Protein AF-A0AAV2S1J2-F1 (afdb_monomer_lite)

Organism: Meganyctiphanes norvegica (NCBI:txid48144)

Sequence (175 aa):
LEMDEVKVTEVNVKSIGHRSKNILDTFFTLQKNHYTEIGCVKQPHLNSDPFLYNLKIVNKKKTDKTVNIRIFLAPIEDENNKKLSLEEQRTLWTIMDRFTVALHPGSNTIKRSSCLSSITVEKPYTLDQIYKQIQRMFNLDSSECNTSKQKCGDHGECSPSCKPNEKEISGDCPG

Radius of gyration: 26.39 Å; chains: 1; bounding box: 43×40×87 Å

InterPro domains:
  IPR005203 Hemocyanin, C-terminal [PF03723] (36-153)
  IPR013788 Hemocyanin/hexamerin [PTHR11511] (2-153)
  IPR014756 Immunoglobulin E-set [SSF81296] (2-142)
  IPR037020 Hemocyanin, C-terminal domain superfamily [G3DSA:2.60.40.1520] (1-155)

Foldseek 3Di:
DDDPQKDWDDKWKAFPVDPDIPDKDKDWDFDWDQDPPPGIDTDTDIDTGKMKIKIKMAGQDQAKDKDKDWDWDWDQADPVRHGDDPVRRVVRIDTQAIDIDIDHHTIDIDMDISVVGPPDDDDDDDPVRVVVVVCVVVVVPPPPPPPPDDDDDPPDDDDDDDDDDDDDDDDDDDD

Secondary structure (DSSP, 8-state):
---TTEEEEEEEEEESS-SSTT---EEEEEEEEEETTTEEEEEEEEEE--EEEEEEEEE-SSS-EEEEEEEEE--SB-TT-PBPPHHHHHHT-EEEEEEEEEEPSEEEEEEEEGGG-SSSPPPPPPHHHHHHHHHHHTT--------S-----SS--------------------

Structure (mmCIF, N/CA/C/O backbone):
data_AF-A0AAV2S1J2-F1
#
_entry.id   AF-A0AAV2S1J2-F1
#
loop_
_atom_site.group_PDB
_atom_site.id
_atom_site.type_symbol
_atom_site.label_atom_id
_atom_site.label_alt_id
_atom_site.label_comp_id
_atom_site.label_asym_id
_atom_site.label_entity_id
_atom_site.label_seq_id
_atom_site.pdbx_PDB_ins_code
_atom_site.Cartn_x
_atom_site.Cartn_y
_atom_site.Cartn_z
_atom_site.occupancy
_atom_site.B_iso_or_equiv
_atom_site.auth_seq_id
_atom_site.auth_comp_id
_atom_site.auth_asym_id
_atom_site.auth_atom_id
_atom_site.pdbx_PDB_model_num
ATOM 1 N N . LEU A 1 1 ? 3.759 8.650 19.131 1.00 57.81 1 LEU A N 1
ATOM 2 C CA . LEU A 1 1 ? 2.770 9.337 18.267 1.00 57.81 1 LEU A CA 1
ATOM 3 C C . LEU A 1 1 ? 1.495 8.517 18.329 1.00 57.81 1 LEU A C 1
ATOM 5 O O . LEU A 1 1 ? 1.319 7.624 17.512 1.00 57.81 1 LEU A O 1
ATOM 9 N N . GLU A 1 2 ? 0.673 8.741 19.347 1.00 69.62 2 GLU A N 1
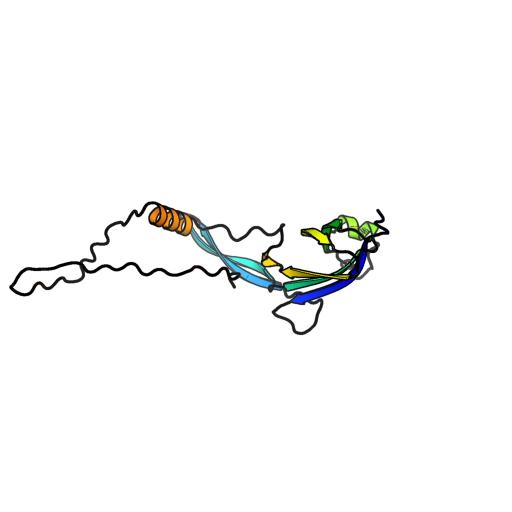ATOM 10 C CA . GLU A 1 2 ? -0.585 8.012 19.510 1.00 69.62 2 GLU A CA 1
ATOM 11 C C . GLU A 1 2 ? -1.750 8.936 19.152 1.00 69.62 2 GLU A C 1
ATOM 13 O O . GLU A 1 2 ? -1.736 10.128 19.461 1.00 69.62 2 GLU A O 1
ATOM 18 N N . MET A 1 3 ? -2.721 8.401 18.415 1.00 77.00 3 MET A N 1
ATOM 19 C CA . MET A 1 3 ? -3.995 9.056 18.137 1.00 77.00 3 MET A CA 1
ATOM 20 C C . MET A 1 3 ? -5.097 8.178 18.727 1.00 77.00 3 MET A C 1
ATOM 22 O O . MET A 1 3 ? -5.785 7.476 17.994 1.00 77.00 3 MET A O 1
ATOM 26 N N . ASP A 1 4 ? -5.281 8.225 20.045 1.00 78.19 4 ASP A N 1
ATOM 27 C CA . ASP A 1 4 ? -6.157 7.314 20.814 1.00 78.19 4 ASP A CA 1
ATOM 28 C C . ASP A 1 4 ? -7.604 7.233 20.291 1.00 78.19 4 ASP A C 1
ATOM 30 O O . ASP A 1 4 ? -8.324 6.236 20.457 1.00 78.19 4 ASP A O 1
ATOM 34 N N . GLU A 1 5 ? -8.029 8.307 19.631 1.00 88.12 5 GLU A N 1
ATOM 35 C CA . GLU A 1 5 ? -9.364 8.526 19.086 1.00 88.12 5 GLU A CA 1
ATOM 36 C C . GLU A 1 5 ? -9.607 7.854 17.731 1.00 88.12 5 GLU A C 1
ATOM 38 O O . GLU A 1 5 ? -10.762 7.638 17.367 1.00 88.12 5 GLU A O 1
ATOM 43 N N . VAL A 1 6 ? -8.556 7.545 16.966 1.00 91.62 6 VAL A N 1
ATOM 44 C CA . VAL A 1 6 ? -8.666 6.968 15.619 1.00 91.62 6 VAL A CA 1
ATOM 45 C C . VAL A 1 6 ? -7.902 5.657 15.587 1.00 91.62 6 VAL A C 1
ATOM 47 O O . VAL A 1 6 ? -6.684 5.633 15.716 1.00 91.62 6 VAL A O 1
ATOM 50 N N . LYS A 1 7 ? -8.621 4.553 15.384 1.00 93.50 7 LYS A N 1
ATOM 51 C CA . LYS A 1 7 ? -8.031 3.214 15.348 1.00 93.50 7 LYS A CA 1
ATOM 52 C C . LYS A 1 7 ? -8.174 2.607 13.962 1.00 93.50 7 LYS A C 1
ATOM 54 O O . LYS A 1 7 ? -9.289 2.441 13.475 1.00 93.50 7 LYS A O 1
ATOM 59 N N . VAL A 1 8 ? -7.056 2.218 13.357 1.00 94.19 8 VAL A N 1
ATOM 60 C CA . VAL A 1 8 ? -7.068 1.349 12.175 1.00 94.19 8 VAL A CA 1
ATOM 61 C C . VAL A 1 8 ? -7.365 -0.072 12.646 1.00 94.19 8 VAL A C 1
ATOM 63 O O . VAL A 1 8 ? -6.673 -0.593 13.518 1.00 94.19 8 VAL A O 1
ATOM 66 N N . THR A 1 9 ? -8.433 -0.674 12.132 1.00 94.50 9 THR A N 1
ATOM 67 C CA . THR A 1 9 ? -8.872 -2.021 12.527 1.00 94.50 9 THR A CA 1
ATOM 68 C C . THR A 1 9 ? -8.518 -3.078 11.496 1.00 94.50 9 THR A C 1
ATOM 70 O O . THR A 1 9 ? -8.318 -4.229 11.866 1.00 94.50 9 THR A O 1
ATOM 73 N N . GLU A 1 10 ? -8.433 -2.709 10.218 1.00 95.38 10 GLU A N 1
ATOM 74 C CA . GLU A 1 10 ? -8.149 -3.652 9.139 1.00 95.38 10 GLU A CA 1
ATOM 75 C C . GLU A 1 10 ? -7.441 -2.948 7.981 1.00 95.38 10 GLU A C 1
ATOM 77 O O . GLU A 1 10 ? -7.804 -1.828 7.610 1.00 95.38 10 GLU A O 1
ATOM 82 N N . VAL A 1 11 ? -6.463 -3.630 7.386 1.00 95.50 11 VAL A N 1
ATOM 83 C CA . VAL A 1 11 ? -5.767 -3.206 6.170 1.00 95.50 11 VAL A CA 1
ATOM 84 C C . VAL A 1 11 ? -5.686 -4.411 5.247 1.00 95.50 11 VAL A C 1
ATOM 86 O O . VAL A 1 11 ? -5.142 -5.444 5.624 1.00 95.50 11 VAL A O 1
ATOM 89 N N . ASN A 1 12 ? -6.231 -4.283 4.040 1.00 94.94 12 ASN A N 1
ATOM 90 C CA . ASN A 1 12 ? -6.077 -5.287 2.993 1.00 94.94 12 ASN A CA 1
ATOM 91 C C . ASN A 1 12 ? -5.699 -4.625 1.682 1.00 94.94 12 ASN A C 1
ATOM 93 O O . ASN A 1 12 ? -6.197 -3.544 1.360 1.00 94.94 12 ASN A O 1
ATOM 97 N N . VAL A 1 13 ? -4.933 -5.340 0.873 1.00 94.25 13 VAL A N 1
ATOM 98 C CA . VAL A 1 13 ? -4.633 -4.949 -0.501 1.00 94.25 13 VAL A CA 1
ATOM 99 C C . VAL A 1 13 ? -5.192 -6.001 -1.445 1.00 94.25 13 VAL A C 1
ATOM 101 O O . VAL A 1 13 ? -5.065 -7.199 -1.197 1.00 94.25 13 VAL A O 1
ATOM 104 N N . LYS A 1 14 ? -5.860 -5.566 -2.510 1.00 93.38 14 LYS A N 1
ATOM 105 C CA . LYS A 1 14 ? -6.352 -6.453 -3.566 1.00 93.38 14 LYS A CA 1
ATOM 106 C C . LYS A 1 14 ? -5.748 -6.022 -4.897 1.00 93.38 14 LYS A C 1
ATOM 108 O O . LYS A 1 14 ? -6.090 -4.943 -5.372 1.00 93.38 14 LYS A O 1
ATOM 113 N N . SER A 1 15 ? -4.879 -6.850 -5.467 1.00 91.31 15 SER A N 1
ATOM 114 C CA . SER A 1 15 ? -4.407 -6.696 -6.847 1.00 91.31 15 SER A CA 1
ATOM 115 C C . SER A 1 15 ? -5.490 -7.155 -7.829 1.00 91.31 15 SER A C 1
ATOM 117 O O . SER A 1 15 ? -6.281 -8.044 -7.503 1.00 91.31 15 SER A O 1
ATOM 119 N N . ILE A 1 16 ? -5.556 -6.546 -9.013 1.00 85.25 16 ILE A N 1
ATOM 120 C CA . ILE A 1 16 ? -6.428 -7.012 -10.102 1.00 85.25 16 ILE A CA 1
ATOM 121 C C . ILE A 1 16 ? -5.911 -8.339 -10.681 1.00 85.25 16 ILE A C 1
ATOM 123 O O . ILE A 1 16 ? -6.722 -9.205 -11.010 1.00 85.25 16 ILE A O 1
ATOM 127 N N . GLY A 1 17 ? -4.588 -8.527 -10.738 1.00 76.38 17 GLY A N 1
ATOM 128 C CA . GLY A 1 17 ? -3.948 -9.724 -11.298 1.00 76.38 17 GLY A CA 1
ATOM 129 C C . GLY A 1 17 ? -4.061 -10.982 -10.436 1.00 76.38 17 GLY A C 1
ATOM 130 O O . GLY A 1 17 ? -3.911 -12.095 -10.940 1.00 76.38 17 GLY A O 1
ATOM 131 N N . HIS A 1 18 ? -4.411 -10.840 -9.151 1.00 79.81 18 HIS A N 1
ATOM 132 C CA . HIS A 1 18 ? -4.350 -11.938 -8.189 1.00 79.81 18 HIS A CA 1
ATOM 133 C C . HIS A 1 18 ? -5.669 -12.166 -7.436 1.00 79.81 18 HIS A C 1
ATOM 135 O O . HIS A 1 18 ? -6.348 -11.234 -7.002 1.00 79.81 18 HIS A O 1
ATOM 141 N N . ARG A 1 19 ? -6.041 -13.439 -7.220 1.00 80.62 19 ARG A N 1
ATOM 142 C CA . ARG A 1 19 ? -7.260 -13.796 -6.459 1.00 80.62 19 ARG A CA 1
ATOM 143 C C . ARG A 1 19 ? -7.080 -13.636 -4.949 1.00 80.62 19 ARG A C 1
ATOM 145 O O . ARG A 1 19 ? -8.028 -13.267 -4.253 1.00 80.62 19 ARG A O 1
ATOM 152 N N . SER A 1 20 ? -5.883 -13.926 -4.444 1.00 88.62 20 SER A N 1
ATOM 153 C CA . SER A 1 20 ? -5.552 -13.792 -3.021 1.00 88.62 20 SER A CA 1
ATOM 154 C C . SER A 1 20 ? -5.288 -12.335 -2.652 1.00 88.62 20 SER A C 1
ATOM 156 O O . SER A 1 20 ? -4.696 -11.586 -3.425 1.00 88.62 20 SER A O 1
ATOM 158 N N . LYS A 1 21 ? -5.705 -11.947 -1.445 1.00 89.06 21 LYS A N 1
ATOM 159 C CA . LYS A 1 21 ? -5.411 -10.628 -0.874 1.00 89.06 21 LYS A CA 1
ATOM 160 C C . LYS A 1 21 ? -3.943 -10.539 -0.448 1.00 89.06 21 LYS A C 1
ATOM 162 O O . LYS A 1 21 ? -3.332 -11.554 -0.131 1.00 89.06 21 LYS A O 1
ATOM 167 N N . ASN A 1 22 ? -3.440 -9.312 -0.350 1.00 92.88 22 ASN A N 1
ATOM 168 C CA . ASN A 1 22 ? -2.124 -8.953 0.187 1.00 92.88 22 ASN A CA 1
ATOM 169 C C . ASN A 1 22 ? -0.935 -9.498 -0.620 1.00 92.88 22 ASN A C 1
ATOM 171 O O . ASN A 1 22 ? 0.147 -9.679 -0.073 1.00 92.88 22 ASN A O 1
ATOM 175 N N . ILE A 1 23 ? -1.142 -9.724 -1.918 1.00 91.50 23 ILE A N 1
ATOM 176 C CA . ILE A 1 23 ? -0.094 -10.046 -2.887 1.00 91.50 23 ILE A CA 1
ATOM 177 C C . ILE A 1 23 ? -0.136 -8.972 -3.974 1.00 91.50 23 ILE A C 1
ATOM 179 O O . ILE A 1 23 ? -1.217 -8.608 -4.448 1.00 91.50 23 ILE A O 1
ATOM 183 N N . LEU A 1 24 ? 1.037 -8.430 -4.295 1.00 90.12 24 LEU A N 1
ATOM 184 C CA . LEU A 1 24 ? 1.245 -7.449 -5.352 1.00 90.12 24 LEU A CA 1
ATOM 185 C C . LEU A 1 24 ? 2.160 -8.067 -6.398 1.00 90.12 24 LEU A C 1
ATOM 187 O O . LEU A 1 24 ? 3.273 -8.475 -6.070 1.00 90.12 24 LEU A O 1
ATOM 191 N N . ASP A 1 25 ? 1.689 -8.099 -7.637 1.00 88.50 25 ASP A N 1
ATOM 192 C CA . ASP A 1 25 ? 2.444 -8.642 -8.756 1.00 88.50 25 ASP A CA 1
ATOM 193 C C . ASP A 1 25 ? 3.202 -7.518 -9.460 1.00 88.50 25 ASP A C 1
ATOM 195 O O . ASP A 1 25 ? 2.657 -6.442 -9.734 1.00 88.50 25 ASP A O 1
ATOM 199 N N . THR A 1 26 ? 4.480 -7.773 -9.733 1.00 89.94 26 THR A N 1
ATOM 200 C CA . THR A 1 26 ? 5.347 -6.883 -10.503 1.00 89.94 26 THR A CA 1
ATOM 201 C C . THR A 1 26 ? 5.880 -7.603 -11.730 1.00 89.94 26 THR A C 1
ATOM 203 O O . THR A 1 26 ? 6.086 -8.817 -11.732 1.00 89.94 26 THR A O 1
ATOM 206 N N . PHE A 1 27 ? 6.073 -6.854 -12.807 1.00 90.94 27 PHE A N 1
ATOM 207 C CA . PHE A 1 27 ? 6.514 -7.384 -14.089 1.00 90.94 27 PHE A CA 1
ATOM 208 C C . PHE A 1 27 ? 7.323 -6.341 -14.848 1.00 90.94 27 PHE A C 1
ATOM 210 O O . PHE A 1 27 ? 7.201 -5.140 -14.618 1.00 90.94 27 PHE A O 1
ATOM 217 N N . PHE A 1 28 ? 8.155 -6.794 -15.781 1.00 91.38 28 PHE A N 1
ATOM 218 C CA . PHE A 1 28 ? 8.891 -5.892 -16.659 1.00 91.38 28 PHE A CA 1
ATOM 219 C C . PHE A 1 28 ? 8.092 -5.616 -17.930 1.00 91.38 28 PHE A C 1
ATOM 221 O O . PHE A 1 28 ? 7.668 -6.531 -18.632 1.00 91.38 28 PHE A O 1
ATOM 228 N N . THR A 1 29 ? 7.932 -4.336 -18.247 1.00 90.00 29 THR A N 1
ATOM 229 C CA . THR A 1 29 ? 7.369 -3.859 -19.513 1.00 90.00 29 THR A CA 1
ATOM 230 C C . THR A 1 29 ? 8.455 -3.220 -20.359 1.00 90.00 29 THR A C 1
ATOM 232 O O . THR A 1 29 ? 9.423 -2.677 -19.837 1.00 90.00 29 THR A O 1
ATOM 235 N N . LEU A 1 30 ? 8.322 -3.277 -21.682 1.00 88.19 30 LEU A N 1
ATOM 236 C CA . LEU A 1 30 ? 9.242 -2.575 -22.572 1.00 88.19 30 LEU A CA 1
ATOM 237 C C . LEU A 1 30 ? 8.735 -1.156 -22.812 1.00 88.19 30 LEU A C 1
ATOM 239 O O . LEU A 1 30 ? 7.791 -0.941 -23.573 1.00 88.19 30 LEU A O 1
ATOM 243 N N . GLN A 1 31 ? 9.396 -0.178 -22.203 1.00 84.44 31 GLN A N 1
ATOM 244 C CA . GLN A 1 31 ? 9.141 1.225 -22.478 1.00 84.44 31 GLN A CA 1
ATOM 245 C C . GLN A 1 31 ? 9.914 1.654 -23.728 1.00 84.44 31 GLN A C 1
ATOM 247 O O . GLN A 1 31 ? 11.122 1.441 -23.846 1.00 84.44 31 GLN A O 1
ATOM 252 N N . LYS A 1 32 ? 9.205 2.259 -24.685 1.00 82.12 32 LYS A N 1
ATOM 253 C CA . LYS A 1 32 ? 9.799 2.837 -25.893 1.00 82.12 32 LYS A CA 1
ATOM 254 C C . LYS A 1 32 ? 10.190 4.286 -25.612 1.00 82.12 32 LYS A C 1
ATOM 256 O O . LYS A 1 32 ? 9.311 5.126 -25.436 1.00 82.12 32 LYS A O 1
ATOM 261 N N . ASN A 1 33 ? 11.486 4.563 -25.625 1.00 76.94 33 ASN A N 1
ATOM 262 C CA . ASN A 1 33 ? 12.043 5.900 -25.461 1.00 76.94 33 ASN A CA 1
ATOM 263 C C . ASN A 1 33 ? 12.553 6.394 -26.820 1.00 76.94 33 ASN A C 1
ATOM 265 O O . ASN A 1 33 ? 13.277 5.683 -27.522 1.00 76.94 33 ASN A O 1
ATOM 269 N N . HIS A 1 34 ? 12.109 7.584 -27.224 1.00 71.44 34 HIS A N 1
ATOM 270 C CA . HIS A 1 34 ? 12.525 8.210 -28.475 1.00 71.44 34 HIS A CA 1
ATOM 271 C C . HIS A 1 34 ? 13.699 9.141 -28.183 1.00 71.44 34 HIS A C 1
ATOM 273 O O . HIS A 1 34 ? 13.538 10.110 -27.446 1.00 71.44 34 HIS A O 1
ATOM 279 N N . TYR A 1 35 ? 14.861 8.853 -28.762 1.00 72.94 35 TYR A N 1
ATOM 280 C CA . TYR A 1 35 ? 16.018 9.738 -28.705 1.00 72.94 35 TYR A CA 1
ATOM 281 C C . TYR A 1 35 ? 16.157 10.385 -30.076 1.00 72.94 35 TYR A C 1
ATOM 283 O O . TYR A 1 35 ? 16.272 9.686 -31.088 1.00 72.94 35 TYR A O 1
ATOM 291 N N . THR A 1 36 ? 16.079 11.714 -30.124 1.00 59.66 36 THR A N 1
ATOM 292 C CA . THR A 1 36 ? 16.262 12.460 -31.370 1.00 59.66 36 THR A CA 1
ATOM 293 C C . THR A 1 36 ? 17.625 12.101 -31.964 1.00 59.66 36 THR A C 1
ATOM 295 O O . THR A 1 36 ? 18.615 12.036 -31.241 1.00 59.66 36 THR A O 1
ATOM 298 N N . GLU A 1 37 ? 17.630 11.803 -33.266 1.00 61.19 37 GLU A N 1
ATOM 299 C CA . GLU A 1 37 ? 18.779 11.388 -34.099 1.00 61.19 37 GLU A CA 1
ATOM 300 C C . GLU A 1 37 ? 19.235 9.916 -33.992 1.00 61.19 37 GLU A C 1
ATOM 302 O O . GLU A 1 37 ? 19.789 9.394 -34.955 1.00 61.19 37 GLU A O 1
ATOM 307 N N . ILE A 1 38 ? 18.931 9.199 -32.903 1.00 64.44 38 ILE A N 1
ATOM 308 C CA . ILE A 1 38 ? 19.388 7.802 -32.682 1.00 64.44 38 ILE A CA 1
ATOM 309 C C . ILE A 1 38 ? 18.273 6.774 -32.966 1.00 64.44 38 ILE A C 1
ATOM 311 O O . ILE A 1 38 ? 18.531 5.596 -33.220 1.00 64.44 38 ILE A O 1
ATOM 315 N N . GLY A 1 39 ? 17.014 7.218 -32.967 1.00 73.00 39 GLY A N 1
ATOM 316 C CA . GLY A 1 39 ? 15.846 6.366 -33.171 1.00 73.00 39 GLY A CA 1
ATOM 317 C C . GLY A 1 39 ? 15.201 5.915 -31.859 1.00 73.00 39 GLY A C 1
ATOM 318 O O . GLY A 1 39 ? 15.403 6.487 -30.788 1.00 73.00 39 GLY A O 1
ATOM 319 N N . CYS A 1 40 ? 14.333 4.907 -31.944 1.00 79.12 40 CYS A N 1
ATOM 320 C CA . CYS A 1 40 ? 13.563 4.432 -30.797 1.00 79.12 40 CYS A CA 1
ATOM 321 C C . CYS A 1 40 ? 14.247 3.247 -30.116 1.00 79.12 40 CYS A C 1
ATOM 323 O O . CYS A 1 40 ? 14.389 2.189 -30.728 1.00 79.12 40 CYS A O 1
ATOM 325 N N . VAL A 1 41 ? 14.556 3.380 -28.827 1.00 84.75 41 VAL A N 1
ATOM 326 C CA . VAL A 1 41 ? 15.119 2.296 -28.012 1.00 84.75 41 VAL A CA 1
ATOM 327 C C . VAL A 1 41 ? 14.030 1.732 -27.101 1.00 84.75 41 VAL A C 1
ATOM 329 O O . VAL A 1 41 ? 13.258 2.480 -26.500 1.00 84.75 41 VAL A O 1
ATOM 332 N N . LYS A 1 42 ? 13.938 0.401 -27.014 1.00 87.06 42 LYS A N 1
ATOM 333 C CA . LYS A 1 42 ? 13.061 -0.291 -26.060 1.00 87.06 42 LYS A CA 1
ATOM 334 C C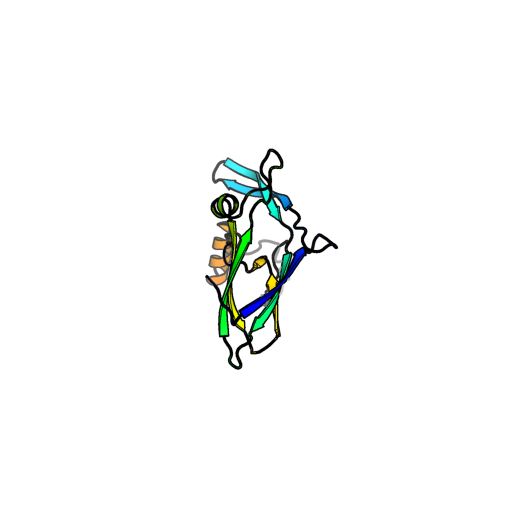 . LYS A 1 42 ? 13.886 -0.693 -24.845 1.00 87.06 42 LYS A C 1
ATOM 336 O O . LYS A 1 42 ? 14.857 -1.427 -24.999 1.00 87.06 42 LYS A O 1
ATOM 341 N N . GLN A 1 43 ? 13.499 -0.232 -23.663 1.00 88.19 43 GLN A N 1
ATOM 342 C CA . GLN A 1 43 ? 14.178 -0.557 -22.410 1.00 88.19 43 GLN A CA 1
ATOM 343 C C . GLN A 1 43 ? 13.208 -1.257 -21.453 1.00 88.19 43 GLN A C 1
ATOM 345 O O . GLN A 1 43 ? 12.043 -0.855 -21.382 1.00 88.19 43 GLN A O 1
ATOM 350 N N . PRO A 1 44 ? 13.650 -2.303 -20.734 1.00 92.00 44 PRO A N 1
ATOM 351 C CA . PRO A 1 44 ? 12.836 -2.917 -19.697 1.00 92.00 44 PRO A CA 1
ATOM 352 C C . PRO A 1 44 ? 12.622 -1.925 -18.550 1.00 92.00 44 PRO A C 1
ATOM 354 O O . PRO A 1 44 ? 13.557 -1.278 -18.083 1.00 92.00 44 PRO A O 1
ATOM 357 N N . HIS A 1 45 ? 11.381 -1.821 -18.099 1.00 89.25 45 HIS A N 1
ATOM 358 C CA . HIS A 1 45 ? 10.943 -0.966 -17.010 1.00 89.25 45 HIS A CA 1
ATOM 359 C C . HIS A 1 45 ? 10.082 -1.782 -16.051 1.00 89.25 45 HIS A C 1
ATOM 361 O O . HIS A 1 45 ? 9.205 -2.531 -16.489 1.00 89.25 45 HIS A O 1
ATOM 367 N N . LEU A 1 46 ? 10.346 -1.655 -14.752 1.00 89.81 46 LEU A N 1
ATOM 368 C CA . LEU A 1 46 ? 9.569 -2.338 -13.725 1.00 89.81 46 LEU A CA 1
ATOM 369 C C . LEU A 1 46 ? 8.171 -1.720 -13.643 1.00 89.81 46 LEU A C 1
ATOM 371 O O . LEU A 1 46 ? 8.031 -0.504 -13.582 1.00 89.81 46 LEU A O 1
ATOM 375 N N . ASN A 1 47 ? 7.149 -2.562 -13.627 1.00 89.81 47 ASN A N 1
ATOM 376 C CA . ASN A 1 47 ? 5.754 -2.173 -13.507 1.00 89.81 47 ASN A CA 1
ATOM 377 C C . ASN A 1 47 ? 5.029 -3.098 -12.518 1.00 89.81 47 ASN A C 1
ATOM 379 O O . ASN A 1 47 ? 5.573 -4.119 -12.093 1.00 89.81 47 ASN A O 1
ATOM 383 N N . SER A 1 48 ? 3.807 -2.735 -12.145 1.00 89.75 48 SER A N 1
ATOM 384 C CA . SER A 1 48 ? 2.956 -3.506 -11.241 1.00 89.75 48 SER A CA 1
ATOM 385 C C . SER A 1 48 ? 1.515 -3.526 -11.716 1.00 89.75 48 SER A C 1
ATOM 387 O O . SER A 1 48 ? 1.043 -2.545 -12.293 1.00 89.75 48 SER A O 1
ATOM 389 N N . ASP A 1 49 ? 0.789 -4.587 -11.378 1.00 90.50 49 ASP A N 1
ATOM 390 C CA . ASP A 1 49 ? -0.652 -4.617 -11.614 1.00 90.50 49 ASP A CA 1
ATOM 391 C C . ASP A 1 49 ? -1.362 -3.551 -10.769 1.00 90.50 49 ASP A C 1
ATOM 393 O O . ASP A 1 49 ? -0.954 -3.286 -9.631 1.00 90.50 49 ASP A O 1
ATOM 397 N N . PRO A 1 50 ? -2.455 -2.944 -11.266 1.00 91.38 50 PRO A N 1
ATOM 398 C CA . PRO A 1 50 ? -3.235 -2.030 -10.452 1.00 91.38 50 PRO A CA 1
ATOM 399 C C . PRO A 1 50 ? -3.802 -2.748 -9.223 1.00 91.38 50 PRO A C 1
ATOM 401 O O . PRO A 1 50 ? -4.279 -3.886 -9.293 1.00 91.38 50 PRO A O 1
ATOM 404 N N . PHE A 1 51 ? -3.790 -2.065 -8.081 1.00 92.81 51 PHE A N 1
ATOM 405 C CA . PHE A 1 51 ? -4.256 -2.622 -6.816 1.00 92.81 51 PHE A CA 1
ATOM 406 C C . PHE A 1 51 ? -5.100 -1.623 -6.024 1.00 92.81 51 PHE A C 1
ATOM 408 O O . PHE A 1 51 ? -5.060 -0.411 -6.235 1.00 92.81 51 PHE A O 1
ATOM 415 N N . LEU A 1 52 ? -5.891 -2.148 -5.088 1.00 94.12 52 LEU A N 1
ATOM 416 C CA . LEU A 1 52 ? -6.817 -1.392 -4.253 1.00 94.12 52 LEU A CA 1
ATOM 417 C C . LEU A 1 52 ? -6.516 -1.617 -2.768 1.00 94.12 52 LEU A C 1
ATOM 419 O O . LEU A 1 52 ? -6.613 -2.746 -2.274 1.00 94.12 52 LEU A O 1
ATOM 423 N N . TYR A 1 53 ? -6.241 -0.538 -2.038 1.00 95.25 53 TYR A N 1
ATOM 424 C CA . TYR A 1 53 ? -6.229 -0.552 -0.579 1.00 95.25 53 TYR A CA 1
ATOM 425 C C . TYR A 1 53 ? -7.660 -0.538 -0.045 1.00 95.25 53 TYR A C 1
ATOM 427 O O . TYR A 1 53 ? -8.473 0.296 -0.443 1.00 95.25 53 TYR A O 1
ATOM 435 N N . ASN A 1 54 ? -7.952 -1.434 0.892 1.00 95.81 54 ASN A N 1
ATOM 436 C CA . ASN A 1 54 ? -9.181 -1.458 1.672 1.00 95.81 54 ASN A CA 1
ATOM 437 C C . ASN A 1 54 ? -8.810 -1.276 3.144 1.00 95.81 54 ASN A C 1
ATOM 439 O O . ASN A 1 54 ? -8.272 -2.192 3.771 1.00 95.81 54 ASN A O 1
ATOM 443 N N . LEU A 1 55 ? -9.092 -0.092 3.677 1.00 96.38 55 LEU A N 1
ATOM 444 C CA . LEU A 1 55 ? -8.784 0.285 5.053 1.00 96.38 55 LEU A CA 1
ATOM 445 C C . LEU A 1 55 ? -10.086 0.375 5.845 1.00 96.38 55 LEU A C 1
ATOM 447 O O . LEU A 1 55 ? -11.022 1.049 5.409 1.00 96.38 55 LEU A O 1
ATOM 451 N N . LYS A 1 56 ? -10.143 -0.255 7.018 1.00 96.69 56 LYS A N 1
ATOM 452 C CA . LYS A 1 56 ? -11.200 0.004 8.001 1.00 96.69 56 LYS A CA 1
ATOM 453 C C . LYS A 1 56 ? -10.633 0.816 9.149 1.00 96.69 56 LYS A C 1
ATOM 455 O O . LYS A 1 56 ? -9.651 0.423 9.781 1.00 96.69 56 LYS A O 1
ATOM 460 N N . ILE A 1 57 ? -11.257 1.959 9.399 1.00 96.31 57 ILE A N 1
ATOM 461 C CA . ILE A 1 57 ? -10.822 2.920 10.407 1.00 96.31 57 ILE A CA 1
ATOM 462 C C . ILE A 1 57 ? -12.016 3.282 11.279 1.00 96.31 57 ILE A C 1
ATOM 464 O O . ILE A 1 57 ? -13.090 3.606 10.778 1.00 96.31 57 ILE A O 1
ATOM 468 N N . VAL A 1 58 ? -11.834 3.228 12.593 1.00 95.88 58 VAL A N 1
ATOM 469 C CA . VAL A 1 58 ? -12.848 3.611 13.572 1.00 95.88 58 VAL A CA 1
ATOM 470 C C . VAL A 1 58 ? -12.474 4.954 14.179 1.00 95.88 58 VAL A C 1
ATOM 472 O O . VAL A 1 58 ? -11.429 5.079 14.819 1.00 95.88 58 VAL A O 1
ATOM 475 N N . ASN A 1 59 ? -13.347 5.942 14.000 1.00 95.56 59 ASN A N 1
ATOM 476 C CA . ASN A 1 59 ? -13.306 7.207 14.716 1.00 95.56 59 ASN A CA 1
ATOM 477 C C . ASN A 1 59 ? -14.170 7.082 15.980 1.00 95.56 59 ASN A C 1
ATOM 479 O O . ASN A 1 59 ? -15.389 6.945 15.897 1.00 95.56 59 ASN A O 1
ATOM 483 N N . LYS A 1 60 ? -13.543 7.113 17.158 1.00 94.25 60 LYS A N 1
ATOM 484 C CA . LYS A 1 60 ? -14.238 7.013 18.451 1.00 94.25 60 LYS A CA 1
ATOM 485 C C . LYS A 1 60 ? -14.898 8.328 18.879 1.00 94.25 60 LYS A C 1
ATOM 487 O O . LYS A 1 60 ? -15.673 8.329 19.834 1.00 94.25 60 LYS A O 1
ATOM 492 N N . LYS A 1 61 ? -14.584 9.452 18.224 1.00 91.50 61 LYS A N 1
ATOM 493 C CA . LYS A 1 61 ? -15.232 10.735 18.514 1.00 91.50 61 LYS A CA 1
ATOM 494 C C . LYS A 1 61 ? -16.651 10.765 17.965 1.00 91.50 61 LYS A C 1
ATOM 496 O O . LYS A 1 61 ? -16.973 10.112 16.982 1.00 91.50 61 LYS A O 1
ATOM 501 N N . LYS A 1 62 ? -17.477 11.607 18.587 1.00 91.44 62 LYS A N 1
ATOM 502 C CA . LYS A 1 62 ? -18.835 11.935 18.127 1.00 91.44 62 LYS A CA 1
ATOM 503 C C . LYS A 1 62 ? -18.859 13.004 17.027 1.00 91.44 62 LYS A C 1
ATOM 505 O O . LYS A 1 62 ? -19.933 13.395 16.593 1.00 91.44 62 LYS A O 1
ATOM 510 N N . THR A 1 63 ? -17.693 13.482 16.599 1.00 93.56 63 THR A N 1
ATOM 511 C CA . THR A 1 63 ? -17.534 14.501 15.557 1.00 93.56 63 THR A CA 1
ATOM 512 C C . THR A 1 63 ? -16.698 13.965 14.404 1.00 93.56 63 THR A C 1
ATOM 514 O O . THR A 1 63 ? -15.821 13.115 14.608 1.00 93.56 63 THR A O 1
ATOM 517 N N . ASP A 1 64 ? -16.926 14.518 13.216 1.00 93.25 64 ASP A N 1
ATOM 518 C CA . ASP A 1 64 ? -16.084 14.272 12.050 1.00 93.25 64 ASP A CA 1
ATOM 519 C C . ASP A 1 64 ? -14.630 14.668 12.338 1.00 93.25 64 ASP A C 1
ATOM 521 O O . ASP A 1 64 ? -14.349 15.624 13.071 1.00 93.25 64 ASP A O 1
ATOM 525 N N . LYS A 1 65 ? -13.687 13.908 11.779 1.00 92.69 65 LYS A N 1
ATOM 526 C CA . LYS A 1 65 ? -12.256 14.155 11.953 1.00 92.69 65 LYS A CA 1
ATOM 527 C C . LYS A 1 65 ? -11.513 13.954 10.644 1.00 92.69 65 LYS A C 1
ATOM 529 O O . LYS A 1 65 ? -11.489 12.856 10.096 1.00 92.69 65 LYS A O 1
ATOM 534 N N . THR A 1 66 ? -10.847 15.003 10.182 1.00 94.75 66 THR A N 1
ATOM 535 C CA . THR A 1 66 ? -9.948 14.931 9.029 1.00 94.75 66 THR A CA 1
ATOM 536 C C . THR A 1 66 ? -8.608 14.341 9.452 1.00 94.75 66 THR A C 1
ATOM 538 O O . THR A 1 66 ? -7.986 14.814 10.404 1.00 94.75 66 THR A O 1
ATOM 541 N N . VAL A 1 67 ? -8.158 13.300 8.754 1.00 93.88 67 VAL A N 1
ATOM 542 C CA . VAL A 1 67 ? -6.892 12.609 9.026 1.00 93.88 67 VAL A CA 1
ATOM 543 C C . VAL A 1 67 ? -6.033 12.525 7.772 1.00 93.88 67 VAL A C 1
ATOM 545 O O . VAL A 1 67 ? -6.545 12.440 6.657 1.00 93.88 67 VAL A O 1
ATOM 548 N N . ASN A 1 68 ? -4.714 12.516 7.961 1.00 93.69 68 ASN A N 1
ATOM 549 C CA . ASN A 1 68 ? -3.753 12.236 6.901 1.00 93.69 68 ASN A CA 1
ATOM 550 C C . ASN A 1 68 ? -3.300 10.777 7.010 1.00 93.69 68 ASN A C 1
ATOM 552 O O . ASN A 1 68 ? -2.748 10.371 8.031 1.00 93.69 68 ASN A O 1
ATOM 556 N N . ILE A 1 69 ? -3.542 10.001 5.962 1.00 94.31 69 ILE A N 1
ATOM 557 C CA . ILE A 1 69 ? -3.151 8.600 5.859 1.00 94.31 69 ILE A CA 1
ATOM 558 C C . ILE A 1 69 ? -1.826 8.539 5.104 1.00 94.31 69 ILE A C 1
ATOM 560 O O . ILE A 1 69 ? -1.687 9.118 4.025 1.00 94.31 69 ILE A O 1
ATOM 564 N N . ARG A 1 70 ? -0.852 7.840 5.689 1.00 94.00 70 ARG A N 1
ATOM 565 C CA . ARG A 1 70 ? 0.468 7.593 5.105 1.00 94.00 70 ARG A CA 1
ATOM 566 C C . ARG A 1 70 ? 0.704 6.096 5.079 1.00 94.00 70 ARG A C 1
ATOM 568 O O . ARG A 1 70 ? 0.658 5.457 6.129 1.00 94.00 70 ARG A O 1
ATOM 575 N N . ILE A 1 71 ? 0.923 5.555 3.890 1.00 94.69 71 ILE A N 1
ATOM 576 C CA . ILE A 1 71 ? 1.173 4.129 3.687 1.00 94.69 71 ILE A CA 1
ATOM 577 C C . ILE A 1 71 ? 2.653 3.970 3.365 1.00 94.69 71 ILE A C 1
ATOM 579 O O . ILE A 1 71 ? 3.155 4.612 2.443 1.00 94.69 71 ILE A O 1
ATOM 583 N N . PHE A 1 72 ? 3.338 3.126 4.130 1.00 94.31 72 PHE A N 1
ATOM 584 C CA . PHE A 1 72 ? 4.750 2.808 3.945 1.00 94.31 72 PHE A CA 1
ATOM 585 C C . PHE A 1 72 ? 4.908 1.322 3.624 1.00 94.31 72 PHE A C 1
ATOM 587 O O . PHE A 1 72 ? 4.109 0.501 4.078 1.00 94.31 72 PHE A O 1
ATOM 594 N N . LEU A 1 73 ? 5.943 0.994 2.859 1.00 93.94 73 LEU A N 1
ATOM 595 C CA . LEU A 1 73 ? 6.392 -0.366 2.589 1.00 93.94 73 LEU A CA 1
ATOM 596 C C . LEU A 1 73 ? 7.809 -0.539 3.136 1.00 93.94 73 LEU A C 1
ATOM 598 O O . LEU A 1 73 ? 8.645 0.352 2.984 1.00 93.94 73 LEU A O 1
ATOM 602 N N . ALA A 1 74 ? 8.060 -1.681 3.769 1.00 95.06 74 ALA A N 1
ATOM 603 C CA . ALA A 1 74 ? 9.336 -2.018 4.381 1.00 95.06 74 ALA A CA 1
ATOM 604 C C . ALA A 1 74 ? 9.621 -3.517 4.232 1.00 95.06 74 ALA A C 1
ATOM 606 O O . ALA A 1 74 ? 8.675 -4.311 4.301 1.00 95.06 74 ALA A O 1
ATOM 607 N N . PRO A 1 75 ? 10.891 -3.920 4.074 1.00 95.62 75 PRO A N 1
ATOM 608 C CA . PRO A 1 75 ? 11.271 -5.320 4.180 1.00 95.62 75 PRO A CA 1
ATOM 609 C C . PRO A 1 75 ? 11.127 -5.803 5.630 1.00 95.62 75 PRO A C 1
ATOM 611 O O . PRO A 1 75 ? 11.370 -5.055 6.576 1.00 95.62 75 PRO A O 1
ATOM 614 N N . ILE A 1 76 ? 10.724 -7.062 5.803 1.00 95.56 76 ILE A N 1
ATOM 615 C CA . ILE A 1 76 ? 10.606 -7.702 7.126 1.00 95.56 76 ILE A CA 1
ATOM 616 C C . ILE A 1 76 ? 11.921 -8.399 7.504 1.00 95.56 76 ILE A C 1
ATOM 618 O O . ILE A 1 76 ? 12.282 -8.457 8.682 1.00 95.56 76 ILE A O 1
ATOM 622 N N . GLU A 1 77 ? 12.633 -8.912 6.505 1.00 96.50 77 GLU A N 1
ATOM 623 C CA . GLU A 1 77 ? 13.859 -9.694 6.642 1.00 96.50 77 GLU A CA 1
ATOM 624 C C . GLU A 1 77 ? 14.951 -9.117 5.733 1.00 96.50 77 GLU A C 1
ATOM 626 O O . GLU A 1 77 ? 14.645 -8.470 4.727 1.00 96.50 77 GLU A O 1
ATOM 631 N N . ASP A 1 78 ? 16.208 -9.323 6.120 1.00 93.44 78 ASP A N 1
ATOM 632 C CA . ASP A 1 78 ? 17.384 -8.980 5.317 1.00 93.44 78 ASP A CA 1
ATOM 633 C C . ASP A 1 78 ? 17.770 -10.102 4.331 1.00 93.44 78 ASP A C 1
ATOM 635 O O . ASP A 1 78 ? 17.115 -11.143 4.243 1.00 93.44 78 ASP A O 1
ATOM 639 N N . GLU A 1 79 ? 18.859 -9.908 3.584 1.00 94.81 79 GLU A N 1
ATOM 640 C CA . GLU A 1 79 ? 19.385 -10.879 2.617 1.00 94.81 79 GLU A CA 1
ATOM 641 C C . GLU A 1 79 ? 19.818 -12.221 3.233 1.00 94.81 79 GLU A C 1
ATOM 643 O O . GLU A 1 79 ? 19.936 -13.218 2.520 1.00 94.81 79 GLU A O 1
ATOM 648 N N . ASN A 1 80 ? 20.023 -12.266 4.552 1.00 95.44 80 ASN A N 1
ATOM 649 C CA . ASN A 1 80 ? 20.383 -13.468 5.299 1.00 95.44 80 ASN A CA 1
ATOM 650 C C . ASN A 1 80 ? 19.163 -14.102 6.000 1.00 95.44 80 ASN A C 1
ATOM 652 O O . ASN A 1 80 ? 19.328 -15.032 6.792 1.00 95.44 80 ASN A O 1
ATOM 656 N N . ASN A 1 81 ? 17.941 -13.640 5.698 1.00 94.25 81 ASN A N 1
ATOM 657 C CA . ASN A 1 81 ? 16.674 -14.034 6.332 1.00 94.25 81 ASN A CA 1
ATOM 658 C C . ASN A 1 81 ? 16.598 -13.708 7.835 1.00 94.25 81 ASN A C 1
ATOM 660 O O . ASN A 1 81 ? 15.861 -14.344 8.596 1.00 94.25 81 ASN A O 1
ATOM 664 N N . LYS A 1 82 ? 17.365 -12.723 8.308 1.00 95.75 82 LYS A N 1
ATOM 665 C CA . LYS A 1 82 ? 17.248 -12.235 9.681 1.00 95.75 82 LYS A CA 1
ATOM 666 C C . LYS A 1 82 ? 16.121 -11.209 9.742 1.00 95.75 82 LYS A C 1
ATOM 668 O O . LYS A 1 82 ? 16.073 -10.261 8.963 1.00 95.75 82 LYS A O 1
ATOM 673 N N . LYS A 1 83 ? 15.232 -11.364 10.725 1.00 96.25 83 LYS A N 1
ATOM 674 C CA . LYS A 1 83 ? 14.171 -10.386 10.995 1.00 96.25 83 LYS A CA 1
ATOM 675 C C . LYS A 1 83 ? 14.761 -9.050 11.428 1.00 96.25 83 LYS A C 1
ATOM 677 O O . LYS A 1 83 ? 15.514 -8.987 12.401 1.00 96.25 83 LYS A O 1
ATOM 682 N N . LEU A 1 84 ? 14.348 -7.996 10.738 1.00 95.38 84 LEU A N 1
ATOM 683 C CA . LEU A 1 84 ? 14.721 -6.624 11.047 1.00 95.38 84 LEU A CA 1
ATOM 684 C C . LEU A 1 84 ? 13.855 -6.090 12.190 1.00 95.38 84 LEU A C 1
ATOM 686 O O . LEU A 1 84 ? 12.632 -6.256 12.195 1.00 95.38 84 LEU A O 1
ATOM 690 N N . SER A 1 85 ? 14.479 -5.414 13.151 1.00 95.75 85 SER A N 1
ATOM 691 C CA . SER A 1 85 ? 13.779 -4.637 14.174 1.00 95.75 85 SER A CA 1
ATOM 692 C C . SER A 1 85 ? 13.054 -3.437 13.553 1.00 95.75 85 SER A C 1
ATOM 694 O O . SER A 1 85 ? 13.389 -2.984 12.460 1.00 95.75 85 SER A O 1
ATOM 696 N N . LEU A 1 86 ? 12.067 -2.872 14.256 1.00 93.12 86 LEU A N 1
ATOM 697 C CA . LEU A 1 86 ? 11.337 -1.692 13.768 1.00 93.12 86 LEU A CA 1
ATOM 698 C C . LEU A 1 86 ? 12.278 -0.507 13.482 1.00 93.12 86 LEU A C 1
ATOM 700 O O . LEU A 1 86 ? 12.045 0.253 12.545 1.00 93.12 86 LEU A O 1
ATOM 704 N N . GLU A 1 87 ? 13.329 -0.344 14.288 1.00 93.75 87 GLU A N 1
ATOM 705 C CA . GLU A 1 87 ? 14.305 0.734 14.124 1.00 93.75 87 GLU A CA 1
ATOM 706 C C . GLU A 1 87 ? 15.126 0.567 12.840 1.00 93.75 87 GLU A C 1
ATOM 708 O O . GLU A 1 87 ? 15.266 1.530 12.085 1.00 93.75 87 GLU A O 1
ATOM 713 N N . GLU A 1 88 ? 15.575 -0.657 12.547 1.00 94.06 88 GLU A N 1
ATOM 714 C CA . GLU A 1 88 ? 16.262 -0.999 11.295 1.00 94.06 88 GLU A CA 1
ATOM 715 C C . GLU A 1 88 ? 15.323 -0.867 10.091 1.00 94.06 88 GLU A C 1
ATOM 717 O O . GLU A 1 88 ? 15.691 -0.280 9.080 1.00 94.06 88 GLU A O 1
ATOM 722 N N . GLN A 1 89 ? 14.077 -1.341 10.200 1.00 95.31 89 GLN A N 1
ATOM 723 C CA . GLN A 1 89 ? 13.100 -1.203 9.119 1.00 95.31 89 GLN A CA 1
ATOM 724 C C . GLN A 1 89 ? 12.831 0.266 8.795 1.00 95.31 89 GLN A C 1
ATOM 726 O O . GLN A 1 89 ? 12.707 0.609 7.624 1.00 95.31 89 GLN A O 1
ATOM 731 N N . ARG A 1 90 ? 12.760 1.146 9.806 1.00 93.44 90 ARG A N 1
ATOM 732 C CA . ARG A 1 90 ? 12.390 2.562 9.640 1.00 93.44 90 ARG A CA 1
ATOM 733 C C . ARG A 1 90 ? 13.267 3.298 8.627 1.00 93.44 90 ARG A C 1
ATOM 735 O O . ARG A 1 90 ? 12.771 4.198 7.954 1.00 93.44 90 ARG A O 1
ATOM 742 N N . THR A 1 91 ? 14.549 2.953 8.521 1.00 93.62 91 THR A N 1
ATOM 743 C CA . THR A 1 91 ? 15.470 3.577 7.553 1.00 93.62 91 THR A CA 1
ATOM 744 C C . THR A 1 91 ? 15.237 3.093 6.120 1.00 93.62 91 THR A C 1
ATOM 746 O O . THR A 1 91 ? 15.593 3.795 5.179 1.00 93.62 91 THR A O 1
ATOM 749 N N . LEU A 1 92 ? 14.592 1.936 5.954 1.00 94.81 92 LEU A N 1
ATOM 750 C CA . LEU A 1 92 ? 14.279 1.294 4.676 1.00 94.81 92 LEU A CA 1
ATOM 751 C C . LEU A 1 92 ? 12.838 1.558 4.209 1.00 94.81 92 LEU A C 1
ATOM 753 O O . LEU A 1 92 ? 12.409 1.038 3.178 1.00 94.81 92 LEU A O 1
ATOM 757 N N . TRP A 1 93 ? 12.061 2.343 4.961 1.00 94.00 93 TRP A N 1
ATOM 758 C CA . TRP A 1 93 ? 10.671 2.630 4.620 1.00 94.00 93 TRP A CA 1
ATOM 759 C C . TRP A 1 93 ? 10.566 3.465 3.351 1.00 94.00 93 TRP A C 1
ATOM 761 O O . TRP A 1 93 ? 11.052 4.592 3.277 1.00 94.00 93 TRP A O 1
ATOM 771 N N . THR A 1 94 ? 9.819 2.942 2.385 1.00 93.25 94 THR A N 1
ATOM 772 C CA . THR A 1 94 ? 9.432 3.674 1.180 1.00 93.25 94 THR A CA 1
ATOM 773 C C . THR A 1 94 ? 7.971 4.085 1.283 1.00 93.25 94 THR A C 1
ATOM 775 O O . THR A 1 94 ? 7.118 3.298 1.695 1.00 93.25 94 THR A O 1
ATOM 778 N N . ILE A 1 95 ? 7.663 5.332 0.933 1.00 92.75 95 ILE A N 1
ATOM 779 C CA . ILE A 1 95 ? 6.286 5.833 0.954 1.00 92.75 95 ILE A CA 1
ATOM 780 C C . ILE A 1 95 ? 5.551 5.327 -0.290 1.00 92.75 95 ILE A C 1
ATOM 782 O O . ILE A 1 95 ? 6.010 5.544 -1.406 1.00 92.75 95 ILE A O 1
ATOM 786 N N . MET A 1 96 ? 4.398 4.693 -0.088 1.00 92.81 96 MET A N 1
ATOM 787 C CA . MET A 1 96 ? 3.554 4.154 -1.160 1.00 92.81 96 MET A CA 1
ATOM 788 C C . MET A 1 96 ? 2.407 5.097 -1.542 1.00 92.81 96 MET A C 1
ATOM 790 O O . MET A 1 96 ? 2.059 5.204 -2.716 1.00 92.81 96 MET A O 1
ATOM 794 N N . ASP A 1 97 ? 1.813 5.788 -0.562 1.00 94.19 97 ASP A N 1
ATOM 795 C CA . ASP A 1 97 ? 0.776 6.802 -0.801 1.00 94.19 97 ASP A CA 1
ATOM 796 C C . ASP A 1 97 ? 0.662 7.779 0.385 1.00 94.19 97 ASP A C 1
ATOM 798 O O . ASP A 1 97 ? 0.984 7.444 1.535 1.00 94.19 97 ASP A O 1
ATOM 802 N N . ARG A 1 98 ? 0.159 8.986 0.107 1.00 93.94 98 ARG A N 1
ATOM 803 C CA . ARG A 1 98 ? -0.173 10.013 1.098 1.00 93.94 98 ARG A CA 1
ATOM 804 C C . ARG A 1 98 ? -1.442 10.757 0.691 1.00 93.94 98 ARG A C 1
ATOM 806 O O . ARG A 1 98 ? -1.439 11.546 -0.245 1.00 93.94 98 ARG A O 1
ATOM 813 N N . PHE A 1 99 ? -2.506 10.624 1.474 1.00 94.56 99 PHE A N 1
ATOM 814 C CA . PHE A 1 99 ? -3.765 11.315 1.182 1.00 94.56 99 PHE A CA 1
ATOM 815 C C . PHE A 1 99 ? -4.528 11.697 2.450 1.00 94.56 99 PHE A C 1
ATOM 817 O O . PHE A 1 99 ? -4.255 11.199 3.542 1.00 94.56 99 PHE A O 1
ATOM 824 N N . THR A 1 100 ? -5.471 12.623 2.311 1.00 95.31 100 THR A N 1
ATOM 825 C CA . THR A 1 100 ? -6.272 13.154 3.420 1.00 95.31 100 THR A CA 1
ATOM 826 C C . THR A 1 100 ? -7.723 12.720 3.259 1.00 95.31 100 THR A C 1
ATOM 828 O O . THR A 1 100 ? -8.261 12.787 2.157 1.00 95.31 100 THR A O 1
ATOM 831 N N . VAL A 1 101 ? -8.355 12.271 4.346 1.00 95.25 101 VAL A N 1
ATOM 832 C CA . VAL A 1 101 ? -9.751 11.803 4.358 1.00 95.25 101 VAL A CA 1
ATOM 833 C C . VAL A 1 101 ? -10.481 12.365 5.572 1.00 95.25 101 VAL A C 1
ATOM 835 O O . VAL A 1 101 ? -9.912 12.431 6.663 1.00 95.25 101 VAL A O 1
ATOM 838 N N . ALA A 1 102 ? -11.743 12.749 5.392 1.00 95.62 102 ALA A N 1
ATOM 839 C CA . ALA A 1 102 ? -12.656 13.048 6.489 1.00 95.62 102 ALA A CA 1
ATOM 840 C C . ALA A 1 102 ? -13.303 11.748 6.997 1.00 95.62 102 ALA A C 1
ATOM 842 O O . ALA A 1 102 ? -13.893 11.003 6.219 1.00 95.62 102 ALA A O 1
ATOM 843 N N . LEU A 1 103 ? -13.158 11.458 8.291 1.00 95.88 103 LEU A N 1
ATOM 844 C CA . LEU A 1 103 ? -13.754 10.295 8.949 1.00 95.88 103 LEU A CA 1
ATOM 845 C C . LEU A 1 103 ? -14.998 10.706 9.725 1.00 95.88 103 LEU A C 1
ATOM 847 O O . LEU A 1 103 ? -14.907 11.548 10.622 1.00 95.88 103 LEU A O 1
ATOM 851 N N . HIS A 1 104 ? -16.113 10.033 9.472 1.00 96.38 104 HIS A N 1
ATOM 852 C CA . HIS A 1 104 ? -17.322 10.186 10.275 1.00 96.38 104 HIS A CA 1
ATOM 853 C C . HIS A 1 104 ? -17.211 9.420 11.602 1.00 96.38 104 HIS A C 1
ATOM 855 O O . HIS A 1 104 ? -16.416 8.478 11.695 1.00 96.38 104 HIS A O 1
ATOM 861 N N . PRO A 1 105 ? -17.970 9.792 12.647 1.00 96.25 105 PRO A N 1
ATOM 862 C CA . PRO A 1 105 ? -18.091 9.010 13.874 1.00 96.25 105 PRO A CA 1
ATOM 863 C C . PRO A 1 105 ? -18.411 7.537 13.598 1.00 96.25 105 PRO A C 1
ATOM 865 O O . PRO A 1 105 ? -19.296 7.219 12.807 1.00 96.25 105 PRO A O 1
ATOM 868 N N . GLY A 1 106 ? -17.716 6.623 14.274 1.00 95.56 106 GLY A N 1
ATOM 869 C CA . GLY A 1 106 ? -17.890 5.183 14.088 1.00 95.56 106 GLY A CA 1
ATOM 870 C C . GLY A 1 106 ? -16.962 4.582 13.028 1.00 95.56 106 GLY A C 1
ATOM 871 O O . GLY A 1 106 ? -15.802 4.976 12.898 1.00 95.56 106 GLY A O 1
ATOM 872 N N . SER A 1 107 ? -17.433 3.545 12.328 1.00 96.19 107 SER A N 1
ATOM 873 C CA . SER A 1 107 ? -16.619 2.759 11.390 1.00 96.19 107 SER A CA 1
ATOM 874 C C . SER A 1 107 ? -16.671 3.329 9.972 1.00 96.19 107 SER A C 1
ATOM 876 O O . SER A 1 107 ? -17.743 3.511 9.407 1.00 96.19 107 SER A O 1
ATOM 878 N N . ASN A 1 108 ? -15.499 3.558 9.384 1.00 96.56 108 ASN A N 1
ATOM 879 C CA . ASN A 1 108 ? -15.315 4.068 8.031 1.00 96.56 108 ASN A CA 1
ATOM 880 C C . ASN A 1 108 ? -14.555 3.027 7.207 1.00 96.56 108 ASN A C 1
ATOM 882 O O . ASN A 1 108 ? -13.545 2.485 7.661 1.00 96.56 108 ASN A O 1
ATOM 886 N N . THR A 1 109 ? -15.020 2.768 5.984 1.00 96.69 109 THR A N 1
ATOM 887 C CA . THR A 1 109 ? -14.315 1.913 5.020 1.00 96.69 109 THR A CA 1
ATOM 888 C C . THR A 1 109 ? -13.784 2.775 3.886 1.00 96.69 109 THR A C 1
ATOM 890 O O . THR A 1 109 ? -14.561 3.347 3.128 1.00 96.69 109 THR A O 1
ATOM 893 N N . ILE A 1 110 ? -12.463 2.846 3.757 1.00 96.00 110 ILE A N 1
ATOM 894 C CA . ILE A 1 110 ? -11.783 3.634 2.730 1.00 96.00 110 ILE A CA 1
ATOM 895 C C . ILE A 1 110 ? -11.260 2.680 1.665 1.00 96.00 110 ILE A C 1
ATOM 897 O O . ILE A 1 110 ? -10.513 1.747 1.968 1.00 96.00 110 ILE A O 1
ATOM 901 N N . LYS A 1 111 ? -11.646 2.935 0.414 1.00 95.38 111 LYS A N 1
ATOM 902 C CA . LYS A 1 111 ? -11.141 2.228 -0.763 1.00 95.38 111 LYS A CA 1
ATOM 903 C C . LYS A 1 111 ? -10.286 3.179 -1.583 1.00 95.38 111 LYS A C 1
ATOM 905 O O . LYS A 1 111 ? -10.753 4.253 -1.948 1.00 95.38 111 LYS A O 1
ATOM 910 N N . ARG A 1 112 ? -9.043 2.795 -1.863 1.00 93.94 112 ARG A N 1
ATOM 911 C CA . ARG A 1 112 ? -8.068 3.664 -2.524 1.00 93.94 112 ARG A CA 1
ATOM 912 C C . ARG A 1 112 ? -7.333 2.912 -3.627 1.00 93.94 112 ARG A C 1
ATOM 914 O O . ARG A 1 112 ? -6.646 1.938 -3.340 1.00 93.94 112 ARG A O 1
ATOM 921 N N . SER A 1 113 ? -7.503 3.358 -4.873 1.00 92.50 113 SER A N 1
ATOM 922 C CA . SER A 1 113 ? -6.804 2.801 -6.044 1.00 92.50 113 SER A CA 1
ATOM 923 C C . SER A 1 113 ? -5.344 3.243 -6.073 1.00 92.50 113 SER A C 1
ATOM 925 O O . SER A 1 113 ? -5.067 4.402 -5.753 1.00 92.50 113 SER A O 1
ATOM 927 N N . SER A 1 114 ? -4.445 2.356 -6.500 1.00 90.44 114 SER A N 1
ATOM 928 C CA . SER A 1 114 ? -3.036 2.666 -6.748 1.00 90.44 114 SER A CA 1
ATOM 929 C C . SER A 1 114 ? -2.856 3.769 -7.793 1.00 90.44 114 SER A C 1
ATOM 931 O O . SER A 1 114 ? -1.972 4.601 -7.618 1.00 90.44 114 SER A O 1
ATOM 933 N N . CYS A 1 115 ? -3.733 3.850 -8.808 1.00 87.50 115 CYS A N 1
ATOM 934 C CA . CYS A 1 115 ? -3.613 4.834 -9.894 1.00 87.50 115 CYS A CA 1
ATOM 935 C C . CYS A 1 115 ? -3.655 6.288 -9.400 1.00 87.50 115 CYS A C 1
ATOM 937 O O . CYS A 1 115 ? -3.024 7.138 -10.008 1.00 87.50 115 CYS A O 1
ATOM 939 N N . LEU A 1 116 ? -4.398 6.601 -8.326 1.00 86.25 116 LEU A N 1
ATOM 940 C CA . LEU A 1 116 ? -4.480 7.999 -7.871 1.00 86.25 116 LEU A CA 1
ATOM 941 C C . LEU A 1 116 ? -3.385 8.346 -6.856 1.00 86.25 116 LEU A C 1
ATOM 943 O O . LEU A 1 116 ? -3.490 9.402 -6.238 1.00 86.25 116 LEU A O 1
ATOM 947 N N . SER A 1 117 ? -2.438 7.439 -6.567 1.00 86.94 117 SER A N 1
ATOM 948 C CA . SER A 1 117 ? -1.414 7.649 -5.530 1.00 86.94 117 SER A CA 1
ATOM 949 C C . SER A 1 117 ? -0.736 9.004 -5.711 1.00 86.94 117 SER A C 1
ATOM 951 O O . SER A 1 117 ? -0.368 9.388 -6.816 1.00 86.94 117 SER A O 1
ATOM 953 N N . SER A 1 118 ? -0.554 9.742 -4.614 1.00 83.31 118 SER A N 1
ATOM 954 C CA . SER A 1 118 ? 0.018 11.094 -4.676 1.00 83.31 118 SER A CA 1
ATOM 955 C C . SER A 1 118 ? 1.521 11.114 -4.983 1.00 8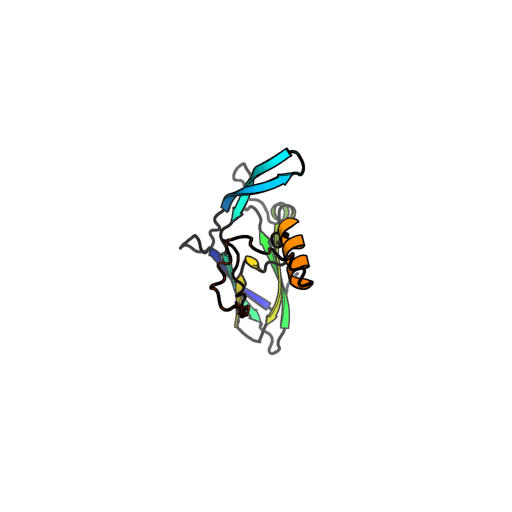3.31 118 SER A C 1
ATOM 957 O O . SER A 1 118 ? 2.137 12.177 -4.953 1.00 83.31 118 SER A O 1
ATOM 959 N N . ILE A 1 119 ? 2.136 9.941 -5.112 1.00 81.81 119 ILE A N 1
ATOM 960 C CA . ILE A 1 119 ? 3.587 9.756 -5.230 1.00 81.81 119 ILE A CA 1
ATOM 961 C C . ILE A 1 119 ? 3.953 9.329 -6.648 1.00 81.81 119 ILE A C 1
ATOM 963 O O . ILE A 1 119 ? 5.032 9.656 -7.136 1.00 81.81 119 ILE A O 1
ATOM 967 N N . THR A 1 120 ? 3.047 8.626 -7.322 1.00 77.19 120 THR A N 1
ATOM 968 C CA . THR A 1 120 ? 3.217 8.239 -8.717 1.00 77.19 120 THR A CA 1
ATOM 969 C C . THR A 1 120 ? 2.883 9.420 -9.613 1.00 77.19 120 THR A C 1
ATOM 971 O O . THR A 1 120 ? 1.790 9.976 -9.534 1.00 77.19 120 THR A O 1
ATOM 974 N N . VAL A 1 121 ? 3.820 9.794 -10.479 1.00 75.31 121 VAL A N 1
ATOM 975 C CA . VAL A 1 121 ? 3.554 10.747 -11.557 1.00 75.31 121 VAL A CA 1
ATOM 976 C C . VAL A 1 121 ? 2.947 9.970 -12.718 1.00 75.31 121 VAL A C 1
ATOM 978 O O . VAL A 1 121 ? 3.477 8.929 -13.112 1.00 75.31 121 VAL A O 1
ATOM 981 N N . GLU A 1 122 ? 1.832 10.461 -13.255 1.00 73.62 122 GLU A N 1
ATOM 982 C CA . GLU A 1 122 ? 1.256 9.902 -14.476 1.00 73.62 122 GLU A CA 1
ATOM 983 C C . GLU A 1 122 ? 2.263 9.983 -15.629 1.00 73.62 122 GLU A C 1
ATOM 985 O O . GLU A 1 122 ? 3.136 10.853 -15.669 1.00 73.62 122 GLU A O 1
ATOM 990 N N . LYS A 1 123 ? 2.157 9.057 -16.585 1.00 73.31 123 LYS A N 1
ATOM 991 C CA . LYS A 1 123 ? 3.094 8.998 -17.706 1.00 73.31 123 LYS A CA 1
ATOM 992 C C . LYS A 1 123 ? 3.113 10.346 -18.446 1.00 73.31 123 LYS A C 1
A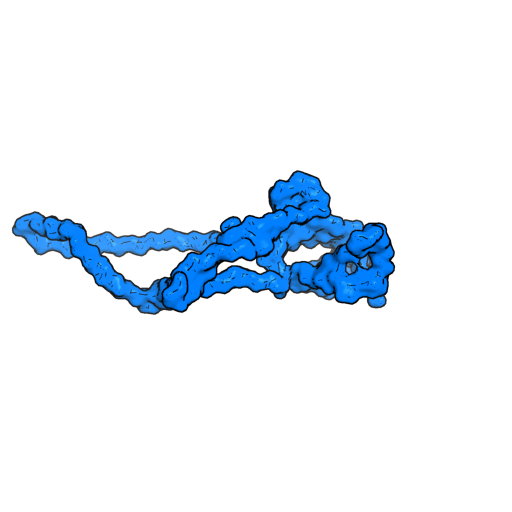TOM 994 O O . LYS A 1 123 ? 2.059 10.784 -18.908 1.00 73.31 123 LYS A O 1
ATOM 999 N N . PRO A 1 124 ? 4.286 10.987 -18.608 1.00 76.81 124 PRO A N 1
ATOM 1000 C CA . PRO A 1 124 ? 4.358 12.270 -19.286 1.00 76.81 124 PRO A CA 1
ATOM 1001 C C . PRO A 1 124 ? 3.978 12.117 -20.759 1.00 76.81 124 PRO A C 1
ATOM 1003 O O . PRO A 1 124 ? 4.289 11.107 -21.402 1.00 76.81 124 PRO A O 1
ATOM 1006 N N . TYR A 1 125 ? 3.331 13.145 -21.304 1.00 79.62 125 TYR A N 1
ATOM 1007 C CA . TYR A 1 125 ? 3.045 13.210 -22.730 1.00 79.62 125 TYR A CA 1
ATOM 1008 C C . TYR A 1 125 ? 4.344 13.267 -23.535 1.00 79.62 125 TYR A C 1
ATOM 1010 O O . TYR A 1 125 ? 5.285 13.988 -23.205 1.00 79.62 125 TYR A O 1
ATOM 1018 N N . THR A 1 126 ? 4.381 12.507 -24.624 1.00 81.50 126 THR A N 1
ATOM 1019 C CA . THR A 1 126 ? 5.447 12.613 -25.628 1.00 81.50 126 THR A CA 1
ATOM 1020 C C . THR A 1 126 ? 5.344 13.941 -26.379 1.00 81.50 126 THR A C 1
ATOM 1022 O O . THR A 1 126 ? 4.253 14.501 -26.492 1.00 81.50 126 THR A O 1
ATOM 1025 N N . LEU A 1 127 ? 6.455 14.424 -26.947 1.00 81.44 127 LEU A N 1
ATOM 1026 C CA . LEU A 1 127 ? 6.459 15.655 -27.748 1.00 81.44 127 LEU A CA 1
ATOM 1027 C C . LEU A 1 127 ? 5.403 15.610 -28.860 1.00 81.44 127 LEU A C 1
ATOM 1029 O O . LEU A 1 127 ? 4.632 16.551 -28.997 1.00 81.44 127 LEU A O 1
ATOM 1033 N N . ASP A 1 128 ? 5.279 14.488 -29.572 1.00 82.06 128 ASP A N 1
ATOM 1034 C CA . ASP A 1 128 ? 4.252 14.302 -30.605 1.00 82.06 128 ASP A CA 1
ATOM 1035 C C . ASP A 1 128 ? 2.824 14.452 -30.064 1.00 82.06 128 ASP A C 1
ATOM 1037 O O . ASP A 1 128 ? 1.960 15.021 -30.732 1.00 82.06 128 ASP A O 1
ATOM 1041 N N . GLN A 1 129 ? 2.547 13.937 -28.861 1.00 85.06 129 GLN A N 1
ATOM 1042 C CA . GLN A 1 129 ? 1.239 14.097 -28.219 1.00 85.06 129 GLN A CA 1
ATOM 1043 C C . GLN A 1 129 ? 0.989 15.554 -27.838 1.00 85.06 129 GLN A C 1
ATOM 1045 O O . GLN A 1 129 ? -0.107 16.053 -28.082 1.00 85.06 129 GLN A O 1
ATOM 1050 N N . ILE A 1 130 ? 2.007 16.240 -27.313 1.00 86.94 130 ILE A N 1
ATOM 1051 C CA . ILE A 1 130 ? 1.934 17.664 -26.975 1.00 86.94 130 ILE A CA 1
ATOM 1052 C C . ILE A 1 130 ? 1.672 18.489 -28.241 1.00 86.94 130 ILE A C 1
ATOM 1054 O O . ILE A 1 130 ? 0.726 19.273 -28.264 1.00 86.94 130 ILE A O 1
ATOM 1058 N N . TYR A 1 131 ? 2.425 18.271 -29.325 1.00 86.00 131 TYR A N 1
ATOM 1059 C CA . TYR A 1 131 ? 2.221 18.967 -30.599 1.00 86.00 131 TYR A CA 1
ATOM 1060 C C . TYR A 1 131 ? 0.826 18.718 -31.175 1.00 86.00 131 TYR A C 1
ATOM 1062 O O . TYR A 1 131 ? 0.151 19.674 -31.549 1.00 86.00 131 TYR A O 1
ATOM 1070 N N . LYS A 1 132 ? 0.345 17.467 -31.180 1.00 87.50 132 LYS A N 1
ATOM 1071 C CA . LYS A 1 132 ? -1.021 17.139 -31.629 1.00 87.50 132 LYS A CA 1
ATOM 1072 C C . LYS A 1 132 ? -2.089 17.806 -30.769 1.00 87.50 132 LYS A C 1
ATOM 1074 O O . LYS A 1 132 ? -3.118 18.230 -31.287 1.00 87.50 132 LYS A O 1
ATOM 1079 N N . GLN A 1 133 ? -1.875 17.883 -29.458 1.00 87.62 133 GLN A N 1
ATOM 1080 C CA . GLN A 1 133 ? -2.813 18.524 -28.544 1.00 87.62 133 GLN A CA 1
ATOM 1081 C C . GLN A 1 133 ? -2.852 20.038 -28.768 1.00 87.62 133 GLN A C 1
ATOM 1083 O O . GLN A 1 133 ? -3.940 20.591 -28.889 1.00 87.62 133 GLN A O 1
ATOM 1088 N N . ILE A 1 134 ? -1.693 20.681 -28.934 1.00 88.75 134 ILE A N 1
ATOM 1089 C CA . ILE A 1 134 ? -1.580 22.094 -29.320 1.00 88.75 134 ILE A CA 1
ATOM 1090 C C . ILE A 1 134 ? -2.290 22.334 -30.660 1.00 88.75 134 ILE A C 1
ATOM 1092 O O . ILE A 1 134 ? -3.141 23.212 -30.746 1.00 88.75 134 ILE A O 1
ATOM 1096 N N . GLN A 1 135 ? -2.020 21.524 -31.686 1.00 88.19 135 GLN A N 1
ATOM 1097 C CA . GLN A 1 135 ? -2.657 21.656 -33.003 1.00 88.19 135 GLN A CA 1
ATOM 1098 C C . GLN A 1 135 ? -4.187 21.589 -32.926 1.00 88.19 135 GLN A C 1
ATOM 1100 O O . GLN A 1 135 ? -4.858 22.442 -33.502 1.00 88.19 135 GLN A O 1
ATOM 1105 N N . ARG A 1 136 ? -4.735 20.635 -32.159 1.00 86.62 136 ARG A N 1
ATOM 1106 C CA . ARG A 1 136 ? -6.184 20.539 -31.913 1.00 86.62 136 ARG A CA 1
ATOM 1107 C C . ARG A 1 136 ? -6.726 21.740 -31.146 1.00 86.62 136 ARG A C 1
ATOM 1109 O O . ARG A 1 136 ? -7.790 22.235 -31.483 1.00 86.62 136 ARG A O 1
ATOM 1116 N N . MET A 1 137 ? -6.014 22.211 -30.122 1.00 85.06 137 MET A N 1
ATOM 1117 C CA . MET A 1 137 ? -6.454 23.359 -29.320 1.00 85.06 137 MET A CA 1
ATOM 1118 C C . MET A 1 137 ? -6.496 24.652 -30.137 1.00 85.06 137 MET A C 1
ATOM 1120 O O . MET A 1 137 ? -7.364 25.487 -29.904 1.00 85.06 137 MET A O 1
ATOM 1124 N N . PHE A 1 138 ? -5.592 24.808 -31.102 1.00 86.00 138 PHE A N 1
ATOM 1125 C CA . PHE A 1 138 ? -5.555 25.974 -31.978 1.00 86.00 138 PHE A CA 1
ATOM 1126 C C . PHE A 1 138 ? -6.350 25.796 -33.283 1.00 86.00 138 PHE A C 1
ATOM 1128 O O . PHE A 1 138 ? -6.313 26.706 -34.107 1.00 86.00 138 PHE A O 1
ATOM 1135 N N . ASN A 1 139 ? -7.054 24.665 -33.487 1.00 71.69 139 ASN A N 1
ATOM 1136 C CA . ASN A 1 139 ? -7.661 24.293 -34.777 1.00 71.69 139 ASN A CA 1
ATOM 1137 C C . ASN A 1 139 ? -6.714 24.589 -35.951 1.00 71.69 139 ASN A C 1
ATOM 1139 O O . ASN A 1 139 ? -7.117 25.104 -36.995 1.00 71.69 139 ASN A O 1
ATOM 1143 N N . LEU A 1 140 ? -5.425 24.292 -35.763 1.00 62.09 140 LEU A N 1
ATOM 1144 C CA . LEU A 1 140 ? -4.449 24.318 -36.840 1.00 62.09 140 LEU A CA 1
ATOM 1145 C C . LEU A 1 140 ? -4.688 23.061 -37.672 1.00 62.09 140 LEU A C 1
ATOM 1147 O O . LEU A 1 140 ? -3.880 22.135 -37.664 1.00 62.09 140 LEU A O 1
ATOM 1151 N N . ASP A 1 141 ? -5.826 23.019 -38.362 1.00 54.47 141 ASP A N 1
ATOM 1152 C CA . ASP A 1 141 ? -5.997 22.147 -39.503 1.00 54.47 141 ASP A CA 1
ATOM 1153 C C . ASP A 1 141 ? -4.962 22.624 -40.521 1.00 54.47 141 ASP A C 1
ATOM 1155 O O . ASP A 1 141 ? -5.173 23.569 -41.286 1.00 54.47 141 ASP A O 1
ATOM 1159 N N . SER A 1 142 ? -3.800 21.968 -40.539 1.00 51.34 142 SER A N 1
ATOM 1160 C CA . SER A 1 142 ? -3.144 21.775 -41.818 1.00 51.34 142 SER A CA 1
ATOM 1161 C C . SER A 1 142 ? -4.199 21.094 -42.666 1.00 51.34 142 SER A C 1
ATOM 1163 O O . SER A 1 142 ? -4.535 19.933 -42.430 1.00 51.34 142 SER A O 1
ATOM 1165 N N . SER A 1 143 ? -4.784 21.861 -43.572 1.00 44.19 143 SER A N 1
ATOM 1166 C CA . SER A 1 143 ? -5.583 21.358 -44.663 1.00 44.19 143 SER A CA 1
ATOM 1167 C C . SER A 1 143 ? -4.778 20.267 -45.361 1.00 44.19 143 SER A C 1
ATOM 1169 O O . SER A 1 143 ? -4.030 20.510 -46.303 1.00 44.19 143 SER A O 1
ATOM 1171 N N . GLU A 1 144 ? -4.942 19.024 -44.920 1.00 40.72 144 GLU A N 1
ATOM 1172 C CA . GLU A 1 144 ? -4.778 17.894 -45.808 1.00 40.72 144 GLU A CA 1
ATOM 1173 C C . GLU A 1 144 ? -5.966 17.984 -46.758 1.00 40.72 144 GLU A C 1
ATOM 1175 O O . GLU A 1 144 ? -7.013 17.360 -46.588 1.00 40.72 144 GLU A O 1
ATOM 1180 N N . CYS A 1 145 ? -5.810 18.842 -47.770 1.00 35.31 145 CYS A N 1
ATOM 1181 C CA . CYS A 1 145 ? -6.504 18.671 -49.025 1.00 35.31 145 CYS A CA 1
ATOM 1182 C C . CYS A 1 145 ? -6.051 17.304 -49.537 1.00 35.31 145 CYS A C 1
ATOM 1184 O O . CYS A 1 145 ? -5.016 17.176 -50.192 1.00 35.31 145 CYS A O 1
ATOM 1186 N N . ASN A 1 146 ? -6.778 16.262 -49.132 1.00 39.50 146 ASN A N 1
ATOM 1187 C CA . ASN A 1 146 ? -6.594 14.924 -49.643 1.00 39.50 146 ASN A CA 1
ATOM 1188 C C . ASN A 1 146 ? -6.779 15.015 -51.156 1.00 39.50 146 ASN A C 1
ATOM 1190 O O . ASN A 1 146 ? -7.896 15.095 -51.662 1.00 39.50 146 ASN A O 1
ATOM 1194 N N . THR A 1 147 ? -5.673 15.001 -51.897 1.00 46.62 147 THR A N 1
ATOM 1195 C CA . THR A 1 147 ? -5.658 14.814 -53.348 1.00 46.62 147 THR A CA 1
ATOM 1196 C C . THR A 1 147 ? -5.967 13.349 -53.662 1.00 46.62 147 THR A C 1
ATOM 1198 O O . THR A 1 147 ? -5.220 12.647 -54.332 1.00 46.62 147 THR A O 1
ATOM 1201 N N . SER A 1 148 ? -7.107 12.855 -53.185 1.00 41.94 148 SER A N 1
ATOM 1202 C CA . SER A 1 148 ? -7.675 11.572 -53.578 1.00 41.94 148 SER A CA 1
ATOM 1203 C C . SER A 1 148 ? -8.980 11.814 -54.336 1.00 41.94 148 SER A C 1
ATOM 1205 O O . SER A 1 148 ? -10.083 11.639 -53.842 1.00 41.94 148 SER A O 1
ATOM 1207 N N . LYS A 1 149 ? -8.799 12.201 -55.606 1.00 49.84 149 LYS A N 1
ATOM 1208 C CA . LYS A 1 149 ? -9.762 12.097 -56.717 1.00 49.84 149 LYS A CA 1
ATOM 1209 C C . LYS A 1 149 ? -11.158 12.669 -56.444 1.00 49.84 149 LYS A C 1
ATOM 1211 O O . LYS A 1 149 ? -12.128 11.934 -56.277 1.00 49.84 149 LYS A O 1
ATOM 1216 N N . GLN A 1 150 ? -11.290 13.981 -56.591 1.00 38.91 150 GLN A N 1
ATOM 1217 C CA . GLN A 1 150 ? -12.585 14.587 -56.880 1.00 38.91 150 GLN A CA 1
ATOM 1218 C C . GLN A 1 150 ? -12.907 14.331 -58.363 1.00 38.91 150 GLN A C 1
ATOM 1220 O O . GLN A 1 150 ? -12.286 14.912 -59.251 1.00 38.91 150 GLN A O 1
ATOM 1225 N N . LYS A 1 151 ? -13.823 13.402 -58.658 1.00 45.38 151 LYS A N 1
ATOM 1226 C CA . LYS A 1 151 ? -14.473 13.370 -59.974 1.00 45.38 151 LYS A CA 1
ATOM 1227 C C . LYS A 1 151 ? -15.694 14.279 -59.908 1.00 45.38 151 LYS A C 1
ATOM 1229 O O . LYS A 1 151 ? -16.702 13.903 -59.319 1.00 45.38 151 LYS A O 1
ATOM 1234 N N . CYS A 1 152 ? -15.592 15.453 -60.516 1.00 43.44 152 CYS A N 1
ATOM 1235 C CA . CYS A 1 152 ? -16.750 16.278 -60.835 1.00 43.44 152 CYS A CA 1
ATOM 1236 C C . CYS A 1 152 ? -17.454 15.664 -62.056 1.00 43.44 152 CYS A C 1
ATOM 1238 O O . CYS A 1 152 ? -16.804 15.396 -63.065 1.00 43.44 152 CYS A O 1
ATOM 1240 N N . GLY A 1 153 ? -18.756 15.392 -61.955 1.00 49.88 153 GLY A N 1
ATOM 1241 C CA . GLY A 1 153 ? -19.606 15.205 -63.135 1.00 49.88 153 GLY A CA 1
ATOM 1242 C C . GLY A 1 153 ? -19.960 16.564 -63.750 1.00 49.88 153 GLY A C 1
ATOM 1243 O O . GLY A 1 153 ? -19.900 17.571 -63.050 1.00 49.88 153 GLY A O 1
ATOM 1244 N N . ASP A 1 154 ? -20.333 16.582 -65.032 1.00 47.88 154 ASP A N 1
ATOM 1245 C CA . ASP A 1 154 ? -20.453 17.754 -65.934 1.00 47.88 154 ASP A CA 1
ATOM 1246 C C . ASP A 1 154 ? -21.422 18.892 -65.531 1.00 47.88 154 ASP A C 1
ATOM 1248 O O . ASP A 1 154 ? -21.607 19.852 -66.276 1.00 47.88 154 ASP A O 1
ATOM 1252 N N . HIS A 1 155 ? -22.011 18.853 -64.340 1.00 46.28 155 HIS A N 1
ATOM 1253 C CA . HIS A 1 155 ? -22.836 19.934 -63.805 1.00 46.28 155 HIS A CA 1
ATOM 1254 C C . HIS A 1 155 ? -22.258 20.357 -62.454 1.00 46.28 155 HIS A C 1
ATOM 1256 O O . HIS A 1 155 ? -22.555 19.775 -61.414 1.00 46.28 155 HIS A O 1
ATOM 1262 N N . GLY A 1 156 ? -21.326 21.308 -62.506 1.00 46.72 156 GLY A N 1
ATOM 1263 C CA . GLY A 1 156 ? -20.450 21.681 -61.401 1.00 46.72 156 GLY A CA 1
ATOM 1264 C C . GLY A 1 156 ? -21.136 22.316 -60.192 1.00 46.72 156 GLY A C 1
ATOM 1265 O O . GLY A 1 156 ? -21.150 23.535 -60.073 1.00 46.72 156 GLY A O 1
ATOM 1266 N N . GLU A 1 157 ? -21.544 21.494 -59.226 1.00 34.84 157 GLU A N 1
ATOM 1267 C CA . GLU A 1 157 ? -21.705 21.896 -57.824 1.00 34.84 157 GLU A CA 1
ATOM 1268 C C . GLU A 1 157 ? -21.103 20.825 -56.898 1.00 34.84 157 GLU A C 1
ATOM 1270 O O . GLU A 1 157 ? -21.545 19.678 -56.855 1.00 34.84 157 GLU A O 1
ATOM 1275 N N . CYS A 1 158 ? -20.054 21.192 -56.156 1.00 36.88 158 CYS A N 1
ATOM 1276 C CA . CYS A 1 158 ? -19.456 20.377 -55.097 1.00 36.88 158 CYS A CA 1
ATOM 1277 C C . CYS A 1 158 ? -19.579 21.134 -53.772 1.00 36.88 158 CYS A C 1
ATOM 1279 O O . CYS A 1 158 ? -18.828 22.076 -53.529 1.00 36.88 158 CYS A O 1
ATOM 1281 N N . SER A 1 159 ? -20.492 20.703 -52.904 1.00 36.06 159 SER A N 1
ATOM 1282 C CA . SER A 1 159 ? -20.595 21.204 -51.527 1.00 36.06 159 SER A CA 1
ATOM 1283 C C . SER A 1 159 ? -19.886 20.240 -50.566 1.00 36.06 159 SER A C 1
ATOM 1285 O O . SER A 1 159 ? -20.224 19.053 -50.566 1.00 36.06 159 SER A O 1
ATOM 1287 N N . PRO A 1 160 ? -18.934 20.685 -49.722 1.00 39.75 160 PRO A N 1
ATOM 1288 C CA . PRO A 1 160 ? -18.343 19.821 -48.706 1.00 39.75 160 PRO A CA 1
ATOM 1289 C C . PRO A 1 160 ? -19.314 19.645 -47.529 1.00 39.75 160 PRO A C 1
ATOM 1291 O O . PRO A 1 160 ? -19.698 20.610 -46.871 1.00 39.75 160 PRO A O 1
ATOM 1294 N N . SER A 1 161 ? -19.707 18.401 -47.239 1.00 34.12 161 SER A N 1
ATOM 1295 C CA . SER A 1 161 ? -20.403 18.049 -45.997 1.00 34.12 161 SER A CA 1
ATOM 1296 C C . SER A 1 161 ? -19.391 17.486 -45.002 1.00 34.12 161 SER A C 1
ATOM 1298 O O . SER A 1 161 ? -19.045 16.309 -45.059 1.00 34.12 161 SER A O 1
ATOM 1300 N N . CYS A 1 162 ? -18.907 18.327 -44.089 1.00 34.00 162 CYS A N 1
ATOM 1301 C CA . CYS A 1 162 ? -18.170 17.885 -42.907 1.00 34.00 162 CYS A CA 1
ATOM 1302 C C . CYS A 1 162 ? -19.060 18.108 -41.680 1.00 34.00 162 CYS A C 1
ATOM 1304 O O . CYS A 1 162 ? -19.386 19.247 -41.354 1.00 34.00 162 CYS A O 1
ATOM 1306 N N . LYS A 1 163 ? -19.465 17.032 -40.995 1.00 32.41 163 LYS A N 1
ATOM 1307 C CA . LYS A 1 163 ? -20.020 17.115 -39.635 1.00 32.41 163 LYS A CA 1
ATOM 1308 C C . LYS A 1 163 ? -18.953 16.657 -38.632 1.00 32.41 163 LYS A C 1
ATOM 1310 O O . LYS A 1 163 ? -18.345 15.613 -38.875 1.00 32.41 163 LYS A O 1
ATOM 1315 N N . PRO A 1 164 ? -18.719 17.387 -37.528 1.00 33.59 164 PRO A N 1
ATOM 1316 C CA . PRO A 1 164 ? -17.784 16.955 -36.496 1.00 33.59 164 PRO A CA 1
ATOM 1317 C C . PRO A 1 164 ? -18.379 15.795 -35.685 1.00 33.59 164 PRO A C 1
ATOM 1319 O O . PRO A 1 164 ? -19.540 15.840 -35.283 1.00 33.59 164 PRO A O 1
ATOM 1322 N N . ASN A 1 165 ? -17.577 14.753 -35.452 1.00 34.75 165 ASN A N 1
ATOM 1323 C CA . ASN A 1 165 ? -17.894 13.687 -34.502 1.00 34.75 165 ASN A CA 1
ATOM 1324 C C . ASN A 1 165 ? -17.378 14.087 -33.116 1.00 34.75 165 ASN A C 1
ATOM 1326 O O . ASN A 1 165 ? -16.168 14.172 -32.906 1.00 34.75 165 ASN A O 1
ATOM 1330 N N 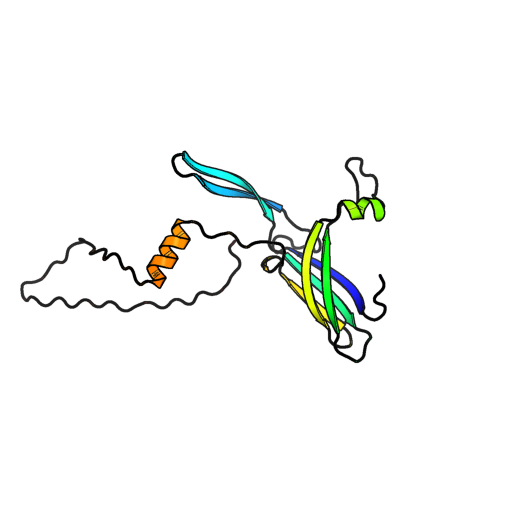. GLU A 1 166 ? -18.292 14.282 -32.171 1.00 34.12 166 GLU A N 1
ATOM 1331 C CA . GLU A 1 166 ? -17.984 14.325 -30.743 1.00 34.12 166 GLU A CA 1
ATOM 1332 C C . GLU A 1 166 ? -17.684 12.901 -30.248 1.00 34.12 166 GLU A C 1
ATOM 1334 O O . GLU A 1 166 ? -18.444 11.964 -30.503 1.00 34.12 166 GLU A O 1
ATOM 1339 N N . LYS A 1 167 ? -16.569 12.720 -29.534 1.00 33.53 167 LYS A N 1
ATOM 1340 C CA . LYS A 1 167 ? -16.354 11.543 -28.686 1.00 33.53 167 LYS A CA 1
ATOM 1341 C C . LYS A 1 167 ? -15.892 11.991 -27.308 1.00 33.53 167 LYS A C 1
ATOM 1343 O O . LYS A 1 167 ? -14.826 12.588 -27.165 1.00 33.53 167 LYS A O 1
ATOM 1348 N N . GLU A 1 168 ? -16.731 11.676 -26.328 1.00 28.72 168 GLU A N 1
ATOM 1349 C CA . GLU A 1 168 ? -16.481 11.768 -24.894 1.00 28.72 168 GLU A CA 1
ATOM 1350 C C . GLU A 1 168 ? -15.223 10.977 -24.510 1.00 28.72 168 GLU A C 1
ATOM 1352 O O . GLU A 1 168 ? -15.010 9.851 -24.965 1.00 28.72 168 GLU A O 1
ATOM 1357 N N . ILE A 1 169 ? -14.384 11.575 -23.663 1.00 33.28 169 ILE A N 1
ATOM 1358 C CA . ILE A 1 169 ? -13.206 10.930 -23.082 1.00 33.28 169 ILE A CA 1
ATOM 1359 C C . ILE A 1 169 ? -13.606 10.441 -21.687 1.00 33.28 169 ILE A C 1
ATOM 1361 O O . ILE A 1 169 ? -13.693 11.232 -20.749 1.00 33.28 169 ILE A O 1
ATOM 1365 N N . SER A 1 170 ? -13.861 9.139 -21.555 1.00 33.12 170 SER A N 1
ATOM 1366 C CA . SER A 1 170 ? -13.960 8.457 -20.264 1.00 33.12 170 SER A CA 1
ATOM 1367 C C . SER A 1 170 ? -12.555 8.166 -19.729 1.00 33.12 170 SER A C 1
ATOM 1369 O O . SER A 1 170 ? -11.712 7.607 -20.433 1.00 33.12 170 SER A O 1
ATOM 1371 N N . GLY A 1 171 ? -12.291 8.580 -18.489 1.00 35.97 171 GLY A N 1
ATOM 1372 C CA . GLY A 1 171 ? -11.026 8.343 -17.799 1.00 35.97 171 GLY A CA 1
ATOM 1373 C C . GLY A 1 171 ? -10.942 6.922 -17.252 1.00 35.97 171 GLY A C 1
ATOM 1374 O O . GLY A 1 171 ? -11.461 6.655 -16.173 1.00 35.97 171 GLY A O 1
ATOM 1375 N N . ASP A 1 172 ? -10.249 6.048 -17.976 1.00 33.81 172 ASP A N 1
ATOM 1376 C CA . ASP A 1 172 ? -9.796 4.744 -17.490 1.00 33.81 172 ASP A CA 1
ATOM 1377 C C . ASP A 1 172 ? -8.264 4.732 -17.388 1.00 33.81 172 ASP A C 1
ATOM 1379 O O . ASP A 1 172 ? -7.574 5.327 -18.222 1.00 33.81 172 ASP A O 1
ATOM 1383 N N . CYS A 1 173 ? -7.721 4.063 -16.358 1.00 34.75 173 CYS A N 1
ATOM 1384 C CA . CYS A 1 173 ? -6.271 3.886 -16.218 1.00 34.75 173 CYS A CA 1
ATOM 1385 C C . CYS A 1 173 ? -5.741 3.161 -17.475 1.00 34.75 173 CYS A C 1
ATOM 1387 O O . CYS A 1 173 ? -6.264 2.094 -17.808 1.00 34.75 173 CYS A O 1
ATOM 1389 N N . PRO A 1 174 ? -4.721 3.689 -18.177 1.00 44.88 174 PRO A N 1
ATOM 1390 C CA . PRO A 1 174 ? -4.159 3.000 -19.330 1.00 44.88 174 PRO A CA 1
ATOM 1391 C C . PRO A 1 174 ? -3.454 1.715 -18.874 1.00 44.88 174 PRO A C 1
ATOM 1393 O O . PRO A 1 174 ? -2.590 1.763 -17.996 1.00 44.88 174 P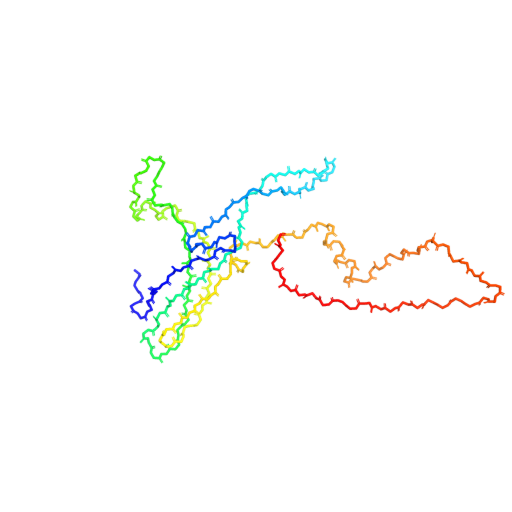RO A O 1
ATOM 1396 N N . GLY A 1 175 ? -3.868 0.585 -19.455 1.00 35.84 175 GLY A N 1
ATOM 1397 C CA . GLY A 1 175 ? -3.199 -0.717 -19.334 1.00 35.84 175 GLY A CA 1
ATOM 1398 C C . GLY A 1 175 ? -1.955 -0.842 -20.203 1.00 35.84 175 GLY A C 1
ATOM 1399 O O . GLY A 1 175 ? -1.778 -0.019 -21.134 1.00 35.84 175 GLY A O 1
#

pLDDT: mean 78.91, std 21.27, range [28.72, 96.69]